Protein AF-A0A420IRX2-F1 (afdb_monomer)

Structure (mmCIF, N/CA/C/O backbone):
data_AF-A0A420IRX2-F1
#
_entry.id   AF-A0A420IRX2-F1
#
loop_
_atom_site.group_PDB
_atom_site.id
_atom_site.type_symbol
_atom_site.label_atom_id
_atom_site.label_alt_id
_atom_site.label_comp_id
_atom_site.label_asym_id
_atom_site.label_entity_id
_atom_site.label_seq_id
_atom_site.pdbx_PDB_ins_code
_atom_site.Cartn_x
_atom_site.Cartn_y
_atom_site.Cartn_z
_atom_site.occupancy
_atom_site.B_iso_or_equiv
_atom_site.auth_seq_id
_atom_site.auth_comp_id
_atom_site.auth_asym_id
_atom_site.auth_atom_id
_atom_site.pdbx_PDB_model_num
ATOM 1 N N . MET A 1 1 ? 9.329 14.100 -25.319 1.00 35.22 1 MET A N 1
ATOM 2 C CA . MET A 1 1 ? 8.094 14.682 -24.754 1.00 35.22 1 MET A CA 1
ATOM 3 C C . MET A 1 1 ? 7.850 13.953 -23.446 1.00 35.22 1 MET A C 1
ATOM 5 O O . MET A 1 1 ? 7.799 12.732 -23.517 1.00 35.22 1 MET A O 1
ATOM 9 N N . PRO A 1 2 ? 7.833 14.610 -22.274 1.00 47.53 2 PRO A N 1
ATOM 10 C CA . PRO A 1 2 ? 7.491 13.905 -21.045 1.00 47.53 2 PRO A CA 1
ATOM 11 C C . PRO A 1 2 ? 6.026 13.473 -21.162 1.00 47.53 2 PRO A C 1
ATOM 13 O O . PRO A 1 2 ? 5.176 14.290 -21.515 1.00 47.53 2 PRO A O 1
ATOM 16 N N . GLU A 1 3 ? 5.759 12.182 -20.979 1.00 58.62 3 GLU A N 1
ATOM 17 C CA . GLU A 1 3 ? 4.405 11.630 -21.038 1.00 58.62 3 GLU A CA 1
ATOM 18 C C . GLU A 1 3 ? 3.513 12.398 -20.061 1.00 58.62 3 GLU A C 1
ATOM 20 O O . GLU A 1 3 ? 3.827 12.537 -18.877 1.00 58.62 3 GLU A O 1
ATOM 25 N N . SER A 1 4 ? 2.431 12.976 -20.578 1.00 73.50 4 SER A N 1
ATOM 26 C CA . SER A 1 4 ? 1.465 13.689 -19.756 1.00 73.50 4 SER A CA 1
ATOM 27 C C . SER A 1 4 ? 0.829 12.706 -18.778 1.00 73.50 4 SER A C 1
ATOM 29 O O . SER A 1 4 ? 0.202 11.741 -19.211 1.00 73.50 4 SER A O 1
ATOM 31 N N . CYS A 1 5 ? 0.979 12.981 -17.482 1.00 81.56 5 CYS A N 1
ATOM 32 C CA . CYS A 1 5 ? 0.299 12.287 -16.389 1.00 81.56 5 CYS A CA 1
ATOM 33 C C . CYS A 1 5 ? -1.197 12.123 -16.712 1.00 81.56 5 CYS A C 1
ATOM 35 O O . CYS A 1 5 ? -1.864 13.102 -17.072 1.00 81.56 5 CYS A O 1
ATOM 37 N N . THR A 1 6 ? -1.711 10.899 -16.626 1.00 91.81 6 THR A N 1
ATOM 38 C CA . THR A 1 6 ? -3.125 10.600 -16.889 1.00 91.81 6 THR A CA 1
ATOM 39 C C . THR A 1 6 ? -4.025 11.257 -15.839 1.00 91.81 6 THR A C 1
ATOM 41 O O . THR A 1 6 ? -3.593 11.555 -14.727 1.00 91.81 6 THR A O 1
ATOM 44 N N . GLU A 1 7 ? -5.310 11.461 -16.142 1.00 92.56 7 GLU A N 1
ATOM 45 C CA . GLU A 1 7 ? -6.257 12.026 -15.162 1.00 92.56 7 GLU A CA 1
ATOM 46 C C . GLU A 1 7 ? -6.373 11.177 -13.888 1.00 92.56 7 GLU A C 1
ATOM 48 O O . GLU A 1 7 ? -6.612 11.705 -12.806 1.00 92.56 7 GLU A O 1
ATOM 53 N N . GLN A 1 8 ? -6.189 9.860 -14.000 1.00 93.62 8 GLN A N 1
ATOM 54 C CA . GLN A 1 8 ? -6.164 8.964 -12.847 1.00 93.62 8 GLN A CA 1
ATOM 55 C C . GLN A 1 8 ? -4.934 9.203 -11.974 1.00 93.62 8 GLN A C 1
ATOM 57 O O . GLN A 1 8 ? -5.060 9.380 -10.765 1.00 93.62 8 GLN A O 1
ATOM 62 N N . GLU A 1 9 ? -3.753 9.260 -12.586 1.00 93.50 9 GLU A N 1
ATOM 63 C CA . GLU A 1 9 ? -2.510 9.544 -11.874 1.00 93.50 9 GLU A CA 1
ATOM 64 C C . GLU A 1 9 ? -2.553 10.928 -11.216 1.00 93.50 9 GLU A C 1
ATOM 66 O O . GLU A 1 9 ? -2.138 11.057 -10.069 1.00 93.50 9 GLU A O 1
ATOM 71 N N . LYS A 1 10 ? -3.143 11.940 -11.868 1.00 92.62 10 LYS A N 1
ATOM 72 C CA . LYS A 1 10 ? -3.380 13.258 -11.255 1.00 92.62 10 LYS A CA 1
ATOM 73 C C . LYS A 1 10 ? -4.242 13.153 -9.999 1.00 92.62 10 LYS A C 1
ATOM 75 O O . LYS A 1 10 ? -3.824 13.630 -8.951 1.00 92.62 10 LYS A O 1
ATOM 80 N N . ARG A 1 11 ? -5.396 12.475 -10.069 1.00 92.94 11 ARG A N 1
ATOM 81 C CA . ARG A 1 11 ? -6.267 12.269 -8.895 1.00 92.94 11 ARG A CA 1
ATOM 82 C C . ARG A 1 11 ? -5.549 11.535 -7.768 1.00 92.94 11 ARG A C 1
ATOM 84 O O . ARG A 1 11 ? -5.739 11.871 -6.600 1.00 92.94 11 ARG A O 1
ATOM 91 N N . VAL A 1 12 ? -4.747 10.524 -8.095 1.00 93.75 12 VAL A N 1
ATOM 92 C CA . VAL A 1 12 ? -3.953 9.804 -7.094 1.00 93.75 12 VAL A CA 1
ATOM 93 C C . VAL A 1 12 ? -2.937 10.744 -6.455 1.00 93.75 12 VAL A C 1
ATOM 95 O O . VAL A 1 12 ? -2.918 10.837 -5.233 1.00 93.75 12 VAL A O 1
ATOM 98 N N . LEU A 1 13 ? -2.180 11.504 -7.246 1.00 90.88 13 LEU A N 1
ATOM 99 C CA . LEU A 1 13 ? -1.172 12.446 -6.753 1.00 90.88 13 LEU A CA 1
ATOM 100 C C . LEU A 1 13 ? -1.762 13.609 -5.943 1.00 90.88 13 LEU A C 1
ATOM 102 O O . LEU A 1 13 ? -1.127 14.072 -5.005 1.00 90.88 13 LEU A O 1
ATOM 106 N N . GLU A 1 14 ? -2.980 14.058 -6.247 1.00 90.12 14 GLU A N 1
ATOM 107 C CA . GLU A 1 14 ? -3.693 15.057 -5.435 1.00 90.12 14 GLU A CA 1
ATOM 108 C C . GLU A 1 14 ? -3.989 14.557 -4.014 1.00 90.12 14 GLU A C 1
ATOM 110 O O . GLU A 1 14 ? -4.036 15.347 -3.075 1.00 90.12 14 GLU A O 1
ATOM 115 N N . ASN A 1 15 ? -4.211 13.250 -3.851 1.00 88.88 15 ASN A N 1
ATOM 116 C CA . ASN A 1 15 ? -4.552 12.639 -2.565 1.00 88.88 15 ASN A CA 1
ATOM 117 C C . ASN A 1 15 ? -3.336 12.003 -1.870 1.00 88.88 15 ASN A C 1
ATOM 119 O O . ASN A 1 15 ? -3.324 11.894 -0.646 1.00 88.88 15 ASN A O 1
ATOM 123 N N . TRP A 1 16 ? -2.332 11.579 -2.638 1.00 93.19 16 TRP A N 1
ATOM 124 C CA . TRP A 1 16 ? -1.079 11.003 -2.163 1.00 93.19 16 TRP A CA 1
ATOM 125 C C . TRP A 1 16 ? 0.082 11.392 -3.103 1.00 93.19 16 TRP A C 1
ATOM 127 O O . TRP A 1 16 ? 0.400 10.653 -4.042 1.00 93.19 16 TRP A O 1
ATOM 137 N N . PRO A 1 17 ? 0.713 12.560 -2.880 1.00 91.00 17 PRO A N 1
ATOM 138 C CA . PRO A 1 17 ? 1.760 13.099 -3.755 1.00 91.00 17 PRO A CA 1
ATOM 139 C C . PRO A 1 17 ? 3.009 12.218 -3.888 1.00 91.00 17 PRO A C 1
ATOM 141 O O . PRO A 1 17 ? 3.744 12.333 -4.865 1.00 91.00 17 PRO A O 1
ATOM 144 N N . GLU A 1 18 ? 3.271 11.344 -2.917 1.00 93.19 18 GLU A N 1
ATOM 145 C CA . GLU A 1 18 ? 4.429 10.448 -2.894 1.00 93.19 18 GLU A CA 1
ATOM 146 C C . GLU A 1 18 ? 4.246 9.191 -3.759 1.00 93.19 18 GLU A C 1
ATOM 148 O O . GLU A 1 18 ? 5.175 8.380 -3.859 1.00 93.19 18 GLU A O 1
ATOM 153 N N . ALA A 1 19 ? 3.076 9.001 -4.378 1.00 94.25 19 ALA A N 1
ATOM 154 C CA . ALA A 1 19 ? 2.814 7.869 -5.257 1.00 94.25 19 ALA A CA 1
ATOM 155 C C . ALA A 1 19 ? 3.789 7.853 -6.446 1.00 94.25 19 ALA A C 1
ATOM 157 O O . ALA A 1 19 ? 3.862 8.788 -7.244 1.00 94.25 19 ALA A O 1
ATOM 158 N N . VAL A 1 20 ? 4.524 6.754 -6.599 1.00 95.19 20 VAL A N 1
ATOM 159 C CA . VAL A 1 20 ? 5.387 6.540 -7.766 1.00 95.19 20 VAL A CA 1
ATOM 160 C C . VAL A 1 20 ? 4.539 6.158 -8.963 1.00 95.19 20 VAL A C 1
ATOM 162 O O . VAL A 1 20 ? 3.719 5.249 -8.869 1.00 95.19 20 VAL A O 1
ATOM 165 N N . LEU A 1 21 ? 4.797 6.811 -10.095 1.00 94.56 21 LEU A N 1
ATOM 166 C CA . LEU A 1 21 ? 4.169 6.499 -11.376 1.00 94.56 21 LEU A CA 1
ATOM 167 C C . LEU A 1 21 ? 4.977 5.471 -12.174 1.00 94.56 21 LEU A C 1
ATOM 169 O O . LEU A 1 21 ? 6.191 5.332 -11.998 1.00 94.56 21 LEU A O 1
ATOM 173 N N . SER A 1 22 ? 4.332 4.809 -13.140 1.00 91.12 22 SER A N 1
ATOM 174 C CA . SER A 1 22 ? 5.010 3.829 -14.003 1.00 91.12 22 SER A CA 1
ATOM 175 C C . SER A 1 22 ? 6.156 4.456 -14.803 1.00 91.12 22 SER A C 1
ATOM 177 O O . SER A 1 22 ? 7.183 3.814 -15.013 1.00 91.12 22 SER A O 1
ATOM 179 N N . SER A 1 23 ? 6.013 5.722 -15.206 1.00 89.75 23 SER A N 1
ATOM 180 C CA . SER A 1 23 ? 7.047 6.489 -15.914 1.00 89.75 23 SER A CA 1
ATOM 181 C C . SER A 1 23 ? 8.308 6.727 -15.072 1.00 89.75 23 SER A C 1
ATOM 183 O O . SER A 1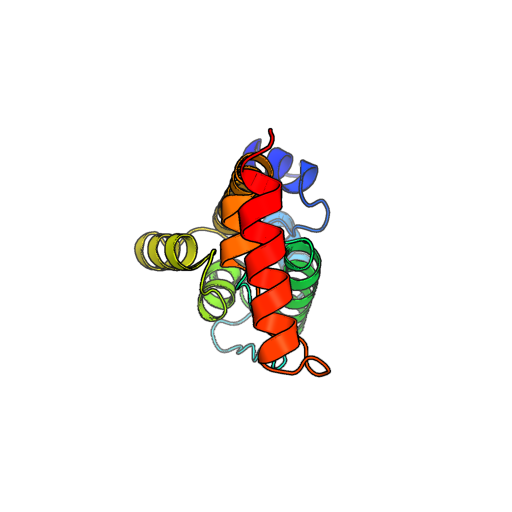 23 ? 9.396 6.908 -15.616 1.00 89.75 23 SER A O 1
ATOM 185 N N . GLN A 1 24 ? 8.186 6.675 -13.744 1.00 88.88 24 GLN A N 1
ATOM 186 C CA . GLN A 1 24 ? 9.286 6.869 -12.798 1.00 88.88 24 GLN A CA 1
ATOM 187 C C . GLN A 1 24 ? 9.940 5.545 -12.381 1.00 88.88 24 GLN A C 1
ATOM 189 O O . GLN A 1 24 ? 11.046 5.549 -11.848 1.00 88.88 24 GLN A O 1
ATOM 194 N N . ALA A 1 25 ? 9.298 4.403 -12.646 1.00 85.44 25 ALA A N 1
ATOM 195 C CA . ALA A 1 25 ? 9.761 3.086 -12.211 1.00 85.44 25 ALA A CA 1
ATOM 196 C C . ALA A 1 25 ? 11.182 2.738 -12.683 1.00 85.44 25 ALA A C 1
ATOM 198 O O . ALA A 1 25 ? 11.950 2.116 -11.951 1.00 85.44 25 ALA A O 1
ATOM 199 N N . ASN A 1 26 ? 11.550 3.165 -13.893 1.00 82.31 26 ASN A N 1
A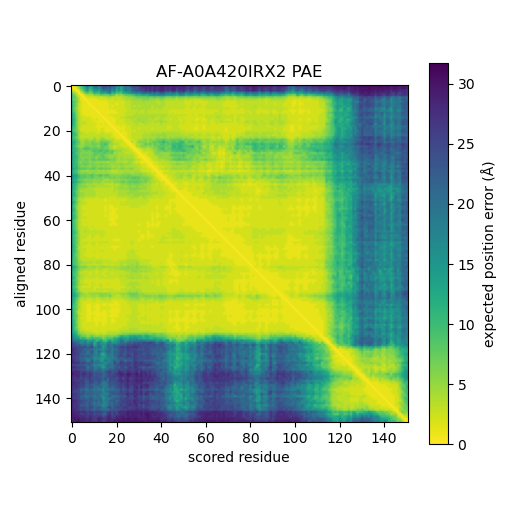TOM 200 C CA . ASN A 1 26 ? 12.860 2.874 -14.482 1.00 82.31 26 ASN A CA 1
ATOM 201 C C . ASN A 1 26 ? 14.013 3.636 -13.804 1.00 82.31 26 ASN A C 1
ATOM 203 O O . ASN A 1 26 ? 15.175 3.311 -14.035 1.00 82.31 26 ASN A O 1
ATOM 207 N N . LEU A 1 27 ? 13.712 4.630 -12.962 1.00 84.44 27 LEU A N 1
ATOM 208 C CA . LEU A 1 27 ? 14.712 5.452 -12.276 1.00 84.44 27 LEU A CA 1
ATOM 209 C C . LEU A 1 27 ? 15.363 4.733 -11.085 1.00 84.44 27 LEU A C 1
ATOM 211 O O . LEU A 1 27 ? 16.404 5.174 -10.608 1.00 84.44 27 LEU A O 1
ATOM 215 N N . PHE A 1 28 ? 14.773 3.633 -10.603 1.00 84.81 28 PHE A N 1
ATOM 216 C CA . PHE A 1 28 ? 15.235 2.939 -9.394 1.00 84.81 28 PHE A CA 1
ATOM 217 C C . PHE A 1 28 ? 16.279 1.845 -9.662 1.00 84.81 28 PHE A C 1
ATOM 219 O O . PHE A 1 28 ? 16.916 1.375 -8.724 1.00 84.81 28 PHE A O 1
ATOM 226 N N . GLY A 1 29 ? 16.477 1.451 -10.925 1.00 86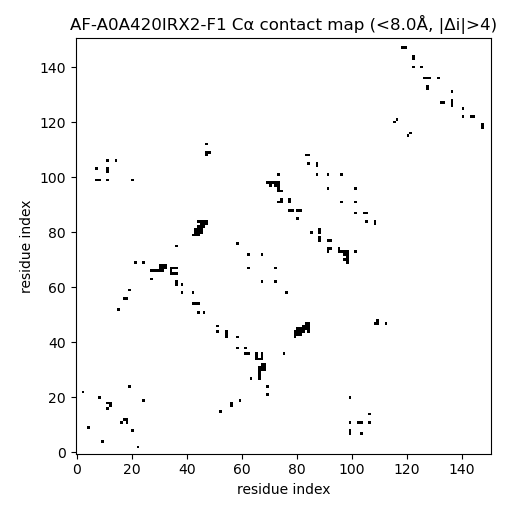.25 29 GLY A N 1
ATOM 227 C CA . GLY A 1 29 ? 17.457 0.441 -11.335 1.00 86.25 29 GLY A CA 1
ATOM 228 C C . GLY A 1 29 ? 16.849 -0.761 -12.064 1.00 86.25 29 GLY A C 1
ATOM 229 O O . GLY A 1 29 ? 15.645 -0.836 -12.307 1.00 86.25 29 GLY A O 1
ATOM 230 N N . ALA A 1 30 ? 17.704 -1.718 -12.438 1.00 86.69 30 ALA A N 1
ATOM 231 C CA . ALA A 1 30 ? 17.278 -2.924 -13.145 1.00 86.69 30 ALA A CA 1
ATOM 232 C C . ALA A 1 30 ? 16.476 -3.853 -12.218 1.00 86.69 30 ALA A C 1
ATOM 234 O O . ALA A 1 30 ? 16.967 -4.288 -11.176 1.00 86.69 30 ALA A O 1
ATOM 235 N N . THR A 1 31 ? 15.247 -4.179 -12.615 1.00 92.88 31 THR A N 1
ATOM 236 C CA . THR A 1 31 ? 14.339 -5.035 -11.837 1.00 92.88 31 THR A CA 1
ATOM 237 C C . THR A 1 31 ? 14.348 -6.480 -12.335 1.00 92.88 31 THR A C 1
ATOM 239 O O . THR A 1 31 ? 14.751 -6.769 -13.462 1.00 92.88 31 THR A O 1
ATOM 242 N N . SER A 1 32 ? 13.904 -7.421 -11.496 1.00 90.88 32 SER A N 1
ATOM 243 C CA . SER A 1 32 ? 13.819 -8.841 -11.859 1.00 90.88 32 SER A CA 1
ATOM 244 C C . SER A 1 32 ? 12.631 -9.531 -11.200 1.00 90.88 32 SER A C 1
ATOM 246 O O . SER A 1 32 ? 12.376 -9.360 -10.010 1.00 90.88 32 SER A O 1
ATOM 248 N N . HIS A 1 33 ? 11.941 -10.401 -11.943 1.00 89.69 33 HIS A N 1
ATOM 249 C CA . HIS A 1 33 ? 10.851 -11.234 -11.414 1.00 89.69 33 HIS A CA 1
ATOM 250 C C . HIS A 1 33 ? 11.307 -12.221 -10.327 1.00 89.69 33 HIS A C 1
ATOM 252 O O . HIS A 1 33 ? 10.482 -12.730 -9.570 1.00 89.69 33 HIS A O 1
ATOM 258 N N . LYS A 1 34 ? 12.616 -12.503 -10.246 1.00 90.25 34 LYS A N 1
ATOM 259 C CA . LYS A 1 34 ? 13.198 -13.361 -9.204 1.00 90.25 34 LYS A CA 1
ATOM 260 C C . LYS A 1 34 ? 13.357 -12.635 -7.868 1.00 90.25 34 LYS A C 1
ATOM 262 O O . LYS A 1 34 ? 13.510 -13.302 -6.845 1.00 90.25 34 LYS A O 1
ATOM 267 N N . ASN A 1 35 ? 13.314 -11.302 -7.872 1.00 91.81 35 ASN A N 1
ATOM 268 C CA . ASN A 1 35 ? 13.477 -10.512 -6.663 1.00 91.81 35 ASN A CA 1
ATOM 269 C C . ASN A 1 35 ? 12.293 -10.739 -5.721 1.00 91.81 35 ASN A C 1
ATOM 271 O O . ASN A 1 35 ? 11.131 -10.847 -6.131 1.00 91.81 35 ASN A O 1
ATOM 275 N N . ARG A 1 36 ? 12.611 -10.828 -4.432 1.00 90.00 36 ARG A N 1
ATOM 276 C CA . ARG A 1 36 ? 11.641 -11.013 -3.357 1.00 90.00 36 ARG A CA 1
ATOM 277 C C . ARG A 1 36 ? 11.715 -9.816 -2.430 1.00 90.00 36 ARG A C 1
ATOM 279 O O . ARG A 1 36 ? 12.798 -9.325 -2.136 1.00 90.00 36 ARG A O 1
ATOM 286 N N . VAL A 1 37 ? 10.552 -9.392 -1.962 1.00 92.81 37 VAL A N 1
ATOM 287 C CA . VAL A 1 37 ? 10.419 -8.417 -0.888 1.00 92.81 37 VAL A CA 1
ATOM 288 C C . VAL A 1 37 ? 9.831 -9.151 0.308 1.00 92.81 37 VAL A C 1
ATOM 290 O O . VAL A 1 37 ? 8.829 -9.853 0.171 1.00 92.81 37 VAL A O 1
ATOM 293 N N . ASN A 1 38 ? 10.484 -9.018 1.455 1.00 91.06 38 ASN A N 1
ATOM 294 C CA . ASN A 1 38 ? 9.941 -9.442 2.735 1.00 91.06 38 ASN A CA 1
ATOM 295 C C . ASN A 1 38 ? 9.629 -8.161 3.490 1.00 91.06 38 ASN A C 1
ATOM 297 O O . ASN A 1 38 ? 10.556 -7.464 3.900 1.00 91.06 38 ASN A O 1
ATOM 301 N N . PHE A 1 39 ? 8.346 -7.827 3.605 1.00 92.88 39 PHE A N 1
ATOM 302 C CA . PHE A 1 39 ? 7.961 -6.624 4.325 1.00 92.88 39 PHE A CA 1
ATOM 303 C C . PHE A 1 39 ? 8.355 -6.736 5.797 1.00 92.88 39 PHE A C 1
ATOM 305 O O . PHE A 1 39 ? 8.256 -7.817 6.386 1.00 92.88 39 PHE A O 1
ATOM 312 N N . THR A 1 40 ? 8.801 -5.626 6.384 1.00 90.81 40 THR A N 1
ATOM 313 C CA . THR A 1 40 ? 9.108 -5.556 7.817 1.00 90.81 40 THR A CA 1
ATOM 314 C C . THR A 1 40 ? 7.930 -6.097 8.641 1.00 90.81 40 THR A C 1
ATOM 316 O O . THR A 1 40 ? 6.781 -5.738 8.361 1.00 90.81 40 THR A O 1
ATOM 319 N N . PRO A 1 41 ? 8.179 -6.941 9.662 1.00 86.81 41 PRO A N 1
ATOM 320 C CA . PRO A 1 41 ? 7.121 -7.452 10.526 1.00 86.81 41 PRO A CA 1
ATOM 321 C C . PRO A 1 41 ? 6.260 -6.324 11.105 1.00 86.81 41 PRO A C 1
ATOM 323 O O . PRO A 1 41 ? 6.786 -5.329 11.596 1.00 86.81 41 PRO A O 1
ATOM 326 N N . GLY A 1 42 ? 4.938 -6.487 11.041 1.00 84.06 42 GLY A N 1
ATOM 327 C CA . GLY A 1 42 ? 3.970 -5.489 11.510 1.00 84.06 42 GLY A CA 1
ATOM 328 C C . GLY A 1 42 ? 3.486 -4.507 10.439 1.00 84.06 42 GLY A C 1
ATOM 329 O O . GLY A 1 42 ? 2.494 -3.824 10.671 1.00 84.06 42 GLY A O 1
ATOM 330 N N . ILE A 1 43 ? 4.107 -4.467 9.255 1.00 89.50 43 ILE A N 1
ATOM 331 C CA . ILE A 1 43 ? 3.576 -3.703 8.119 1.00 89.50 43 ILE A CA 1
ATOM 332 C C . ILE A 1 43 ? 2.373 -4.447 7.539 1.00 89.50 43 ILE A C 1
ATOM 334 O O . ILE A 1 43 ? 2.510 -5.534 6.977 1.00 89.50 43 ILE A O 1
ATOM 338 N N . CYS A 1 44 ? 1.193 -3.848 7.676 1.00 92.12 44 CYS A N 1
ATOM 339 C CA . CYS A 1 44 ? -0.067 -4.410 7.214 1.00 92.12 44 CYS A CA 1
ATOM 340 C C . CYS A 1 44 ? -1.083 -3.285 6.974 1.00 92.12 44 CYS A C 1
ATOM 342 O O . CYS A 1 44 ? -1.143 -2.330 7.747 1.00 92.12 44 CYS A O 1
ATOM 344 N N . LEU A 1 45 ? -1.887 -3.398 5.918 1.00 93.69 45 LEU A N 1
ATOM 345 C CA . LEU A 1 45 ? -3.037 -2.528 5.690 1.00 93.69 45 LEU A CA 1
ATOM 346 C C . LEU A 1 45 ? -4.298 -3.204 6.229 1.00 93.69 45 LEU A C 1
ATOM 348 O O . LEU A 1 45 ? -4.995 -3.883 5.473 1.00 93.69 45 LEU A O 1
ATOM 352 N N . SER A 1 46 ? -4.563 -2.993 7.521 1.00 89.19 46 SER A N 1
ATOM 353 C CA . SER A 1 46 ? -5.742 -3.536 8.213 1.00 89.19 46 SER A CA 1
ATOM 354 C C . SER A 1 46 ? -6.858 -2.511 8.342 1.00 89.19 46 SER A C 1
ATOM 356 O O . SER A 1 46 ? -7.980 -2.748 7.909 1.00 89.19 46 SER A O 1
ATOM 358 N N . PHE A 1 47 ? -6.566 -1.353 8.932 1.00 88.50 47 PHE A N 1
ATOM 359 C CA . PHE A 1 47 ? -7.588 -0.371 9.272 1.00 88.50 47 PHE A CA 1
ATOM 360 C C . PHE A 1 47 ? -7.462 0.867 8.396 1.00 88.50 47 PHE A C 1
ATOM 362 O O . PHE A 1 47 ? -6.374 1.402 8.198 1.00 88.50 47 PHE A O 1
ATOM 369 N N . ALA A 1 48 ? -8.593 1.334 7.876 1.00 89.88 48 ALA A N 1
ATOM 370 C CA . ALA A 1 48 ? -8.689 2.574 7.124 1.00 89.88 48 ALA A CA 1
ATOM 371 C C . ALA A 1 48 ? -8.594 3.773 8.083 1.00 89.88 48 ALA A C 1
ATOM 373 O O . ALA A 1 48 ? -9.606 4.316 8.535 1.00 89.88 48 ALA A O 1
ATOM 374 N N . ASP A 1 49 ? -7.366 4.139 8.441 1.00 86.00 49 ASP A N 1
ATOM 375 C CA . ASP A 1 49 ? -7.038 5.242 9.338 1.00 86.00 49 ASP A CA 1
ATOM 376 C C . ASP A 1 49 ? -5.824 6.054 8.838 1.00 86.00 49 ASP A C 1
ATOM 378 O O . ASP A 1 49 ? -5.373 5.928 7.698 1.00 86.00 49 ASP A O 1
ATOM 382 N N . HIS A 1 50 ? -5.307 6.934 9.695 1.00 83.06 50 HIS A N 1
ATOM 383 C CA . HIS A 1 50 ? -4.193 7.828 9.384 1.00 83.06 50 HIS A CA 1
ATOM 384 C C . HIS A 1 50 ? -2.852 7.107 9.149 1.00 83.06 50 HIS A C 1
ATOM 386 O O . HIS A 1 50 ? -1.933 7.712 8.600 1.00 83.06 50 HIS A O 1
ATOM 392 N N . SER A 1 51 ? -2.717 5.834 9.537 1.00 88.50 51 SER A N 1
ATOM 393 C CA . SER A 1 51 ? -1.489 5.048 9.363 1.00 88.50 51 SER A CA 1
ATOM 394 C C . SER A 1 51 ? -1.318 4.494 7.944 1.00 88.50 51 SER A C 1
ATOM 396 O O . SER A 1 51 ? -0.214 4.089 7.568 1.00 88.50 51 SER A O 1
ATOM 398 N N . VAL A 1 52 ? -2.375 4.521 7.125 1.00 92.94 52 VAL A N 1
ATOM 399 C CA . VAL A 1 52 ? -2.385 3.933 5.777 1.00 92.94 52 VAL A CA 1
ATOM 400 C C . VAL A 1 52 ? -1.380 4.602 4.842 1.00 92.94 52 VAL A C 1
ATOM 402 O O . VAL A 1 52 ? -0.563 3.902 4.250 1.00 92.94 52 VAL A O 1
ATOM 405 N N . LEU A 1 53 ? -1.376 5.936 4.725 1.00 92.31 53 LEU A N 1
ATOM 406 C CA . LEU A 1 53 ? -0.431 6.633 3.836 1.00 92.31 53 LEU A CA 1
ATOM 407 C C . LEU A 1 53 ? 1.038 6.445 4.275 1.00 92.31 53 LEU A C 1
ATOM 409 O O . LEU A 1 53 ? 1.851 6.067 3.430 1.00 92.31 53 LEU A O 1
ATOM 413 N N . PRO A 1 54 ? 1.403 6.588 5.570 1.00 92.81 54 PRO A N 1
ATOM 414 C CA . PRO A 1 54 ? 2.741 6.221 6.044 1.00 92.81 54 PRO A CA 1
ATOM 415 C C . PRO A 1 54 ? 3.135 4.771 5.723 1.00 92.81 54 PRO A C 1
ATOM 417 O O . PRO A 1 54 ? 4.274 4.498 5.340 1.00 92.81 54 PRO A O 1
ATOM 420 N N . THR A 1 55 ? 2.187 3.837 5.827 1.00 95.06 55 THR A N 1
ATOM 421 C CA . THR A 1 55 ? 2.414 2.420 5.516 1.00 95.06 55 THR A CA 1
ATOM 422 C C . THR A 1 55 ? 2.672 2.214 4.025 1.00 95.06 55 THR A C 1
ATOM 424 O O . THR A 1 55 ? 3.588 1.479 3.657 1.00 95.06 55 THR A O 1
ATOM 427 N N . LEU A 1 56 ? 1.928 2.905 3.155 1.00 96.50 56 LEU A N 1
ATOM 428 C CA . LEU A 1 56 ? 2.151 2.881 1.709 1.00 96.50 56 LEU A CA 1
ATOM 429 C C . LEU A 1 56 ? 3.528 3.426 1.323 1.00 96.50 56 LEU A C 1
ATOM 431 O O . LEU A 1 56 ? 4.195 2.822 0.484 1.00 96.50 56 LEU A O 1
ATOM 435 N N . VAL A 1 57 ? 3.990 4.503 1.966 1.00 95.69 57 VAL A N 1
ATOM 436 C CA . VAL A 1 57 ? 5.353 5.025 1.772 1.00 95.69 57 VAL A CA 1
ATOM 437 C C . VAL A 1 57 ? 6.388 3.964 2.151 1.00 95.69 57 VAL A C 1
ATOM 439 O O . VAL A 1 57 ? 7.262 3.644 1.345 1.00 95.69 57 VAL A O 1
ATOM 442 N N . ALA A 1 58 ? 6.260 3.343 3.328 1.00 96.19 58 ALA A N 1
ATOM 443 C CA . ALA A 1 58 ? 7.191 2.305 3.776 1.00 96.19 58 ALA A CA 1
ATOM 444 C C . ALA A 1 58 ? 7.207 1.072 2.853 1.00 96.19 58 ALA A C 1
ATOM 446 O O . ALA A 1 58 ? 8.268 0.495 2.598 1.00 96.19 58 ALA A O 1
ATOM 447 N N . VAL A 1 59 ? 6.046 0.658 2.341 1.00 96.94 59 VAL A N 1
ATOM 448 C CA . VAL A 1 59 ? 5.929 -0.434 1.364 1.00 96.94 59 VAL A CA 1
ATOM 449 C C . VAL A 1 59 ? 6.607 -0.058 0.052 1.00 96.94 59 VAL A C 1
ATOM 451 O O . VAL A 1 59 ? 7.393 -0.844 -0.477 1.00 96.94 59 VAL A O 1
ATOM 454 N N . GLN A 1 60 ? 6.336 1.141 -0.458 1.00 96.62 60 GLN A N 1
ATOM 455 C CA . GLN A 1 60 ? 6.904 1.634 -1.704 1.00 96.62 60 GLN A CA 1
ATOM 456 C C . GLN A 1 60 ? 8.437 1.686 -1.641 1.00 96.62 60 GLN A C 1
ATOM 458 O O . GLN A 1 60 ? 9.102 1.220 -2.565 1.00 96.62 60 GLN A O 1
ATOM 463 N N . GLU A 1 61 ? 9.013 2.165 -0.538 1.00 96.06 61 GLU A N 1
ATOM 464 C CA . GLU A 1 61 ? 10.470 2.188 -0.354 1.00 96.06 61 GLU A CA 1
ATOM 465 C C . GLU A 1 61 ? 11.085 0.783 -0.299 1.00 96.06 61 GLU A C 1
ATOM 467 O O . GLU A 1 61 ? 12.139 0.536 -0.892 1.00 96.06 61 GLU A O 1
ATOM 472 N N . GLN A 1 62 ? 10.412 -0.183 0.328 1.00 96.75 62 GLN A N 1
ATOM 473 C CA . GLN A 1 62 ? 10.874 -1.575 0.332 1.00 96.75 62 GLN A CA 1
ATOM 474 C C . GLN A 1 62 ? 10.789 -2.223 -1.053 1.00 96.75 62 GLN A C 1
ATOM 476 O O . GLN A 1 62 ? 11.684 -2.978 -1.430 1.00 96.75 62 GLN A O 1
ATOM 481 N N . LEU A 1 63 ? 9.754 -1.911 -1.837 1.00 96.81 63 LEU A N 1
ATOM 482 C CA . LEU A 1 63 ? 9.613 -2.392 -3.214 1.00 96.81 63 LEU A CA 1
ATOM 483 C C . LEU A 1 63 ? 10.700 -1.828 -4.135 1.00 96.81 63 LEU A C 1
ATOM 485 O O . LEU A 1 63 ? 11.267 -2.584 -4.930 1.00 96.81 63 LEU A O 1
ATOM 489 N N . LYS A 1 64 ? 11.025 -0.535 -3.991 1.00 95.44 64 LYS A N 1
ATOM 490 C CA . LYS A 1 64 ? 12.153 0.114 -4.679 1.00 95.44 64 LYS A CA 1
ATOM 491 C C . LYS A 1 64 ? 13.477 -0.537 -4.298 1.00 95.44 64 LYS A C 1
ATOM 493 O O . LYS A 1 64 ? 14.216 -0.972 -5.174 1.00 95.44 64 LYS A O 1
ATOM 498 N N . THR A 1 65 ? 13.743 -0.664 -2.999 1.00 94.81 65 THR A N 1
ATOM 499 C CA . THR A 1 65 ? 14.997 -1.228 -2.472 1.00 94.81 65 THR A CA 1
ATOM 500 C C . THR A 1 65 ? 15.197 -2.679 -2.910 1.00 94.81 65 THR A C 1
ATOM 502 O O . THR A 1 65 ? 16.303 -3.081 -3.258 1.00 94.81 65 THR A O 1
ATOM 505 N N . ALA A 1 66 ? 14.120 -3.468 -2.955 1.00 95.38 66 ALA A N 1
ATOM 506 C CA . ALA A 1 66 ? 14.150 -4.845 -3.441 1.00 95.38 66 ALA A CA 1
ATOM 507 C C . ALA A 1 66 ? 14.139 -4.960 -4.979 1.00 95.38 66 ALA A C 1
ATOM 509 O O . ALA A 1 66 ? 14.125 -6.077 -5.502 1.00 95.38 66 ALA A O 1
ATOM 510 N N . LEU A 1 67 ? 14.134 -3.839 -5.714 1.00 95.25 67 LEU A N 1
ATOM 511 C CA . LEU A 1 67 ? 14.121 -3.780 -7.179 1.00 95.25 67 LEU A CA 1
ATOM 512 C C . LEU A 1 67 ? 13.018 -4.663 -7.783 1.00 95.25 67 LEU A C 1
ATO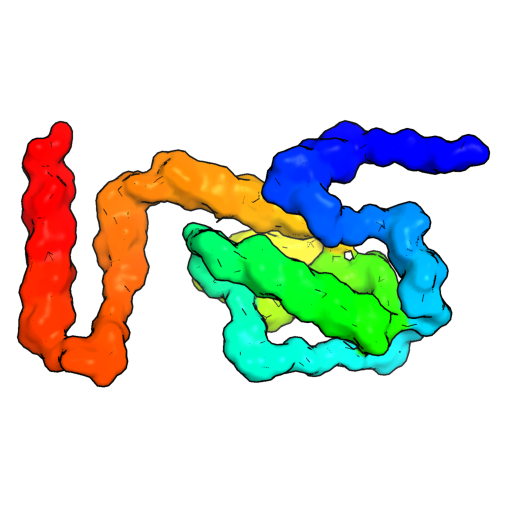M 514 O O . LEU A 1 67 ? 13.245 -5.444 -8.716 1.00 95.25 67 LEU A O 1
ATOM 518 N N . ILE A 1 68 ? 11.817 -4.597 -7.205 1.00 96.25 68 ILE A N 1
ATOM 519 C CA . ILE A 1 68 ? 10.663 -5.355 -7.693 1.00 96.25 68 ILE A CA 1
ATOM 520 C C . ILE A 1 68 ? 10.152 -4.704 -8.987 1.00 96.25 68 ILE A C 1
ATOM 522 O O . ILE A 1 68 ? 9.982 -3.484 -9.013 1.00 96.25 68 ILE A O 1
ATOM 526 N N . PRO A 1 69 ? 9.848 -5.475 -10.049 1.00 95.38 69 PRO A N 1
ATOM 527 C CA . PRO A 1 69 ? 9.211 -4.936 -11.2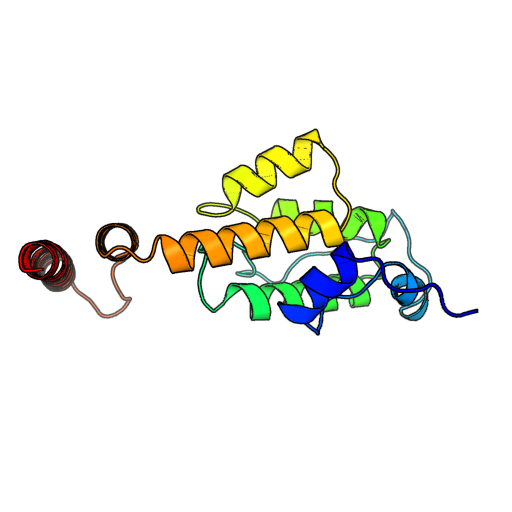48 1.00 95.38 69 PRO A CA 1
ATOM 528 C C . PRO A 1 69 ? 7.904 -4.209 -10.914 1.00 95.38 69 PRO A C 1
ATOM 530 O O . PRO A 1 69 ? 7.052 -4.763 -10.220 1.00 95.38 69 PRO A O 1
ATOM 533 N N . TYR A 1 70 ? 7.728 -2.992 -11.431 1.00 95.44 70 TYR A N 1
ATOM 534 C CA . TYR A 1 70 ? 6.617 -2.103 -11.061 1.00 95.44 70 TYR A CA 1
ATOM 535 C C . TYR A 1 70 ? 5.227 -2.727 -11.254 1.00 95.44 70 TYR A C 1
ATOM 537 O O . TYR A 1 70 ? 4.364 -2.623 -10.386 1.00 95.44 70 TYR A O 1
ATOM 545 N N . HIS A 1 71 ? 5.028 -3.488 -12.333 1.00 93.94 71 HIS A N 1
ATOM 546 C CA . HIS A 1 71 ? 3.769 -4.194 -12.596 1.00 93.94 71 HIS A CA 1
ATOM 547 C C . HIS A 1 71 ? 3.426 -5.278 -11.548 1.00 93.94 71 HIS A C 1
ATOM 549 O O . HIS A 1 71 ? 2.301 -5.765 -11.520 1.00 93.94 71 HIS A O 1
ATOM 555 N N . LEU A 1 72 ? 4.368 -5.669 -10.678 1.00 95.44 72 LEU A N 1
ATOM 556 C CA . LEU A 1 72 ? 4.130 -6.608 -9.576 1.00 95.44 72 LEU A CA 1
ATOM 557 C C . LEU A 1 72 ? 3.836 -5.916 -8.240 1.00 95.44 72 LEU A C 1
ATOM 559 O O . LEU A 1 72 ? 3.435 -6.597 -7.297 1.00 95.44 72 LEU A O 1
ATOM 563 N N . TRP A 1 73 ? 4.043 -4.601 -8.123 1.00 96.88 73 TRP A N 1
ATOM 564 C CA . TRP A 1 73 ? 3.940 -3.877 -6.849 1.00 96.88 73 TRP A CA 1
ATOM 565 C C . TRP A 1 73 ? 2.562 -4.018 -6.211 1.00 96.88 73 TRP A C 1
ATOM 567 O O . TRP A 1 73 ? 2.471 -4.349 -5.028 1.00 96.88 73 TRP A O 1
ATOM 577 N N . ALA A 1 74 ? 1.503 -3.875 -7.014 1.00 97.12 74 ALA A N 1
ATOM 578 C CA . ALA A 1 74 ? 0.127 -4.050 -6.560 1.00 97.12 74 ALA A CA 1
ATOM 579 C C . ALA A 1 74 ? -0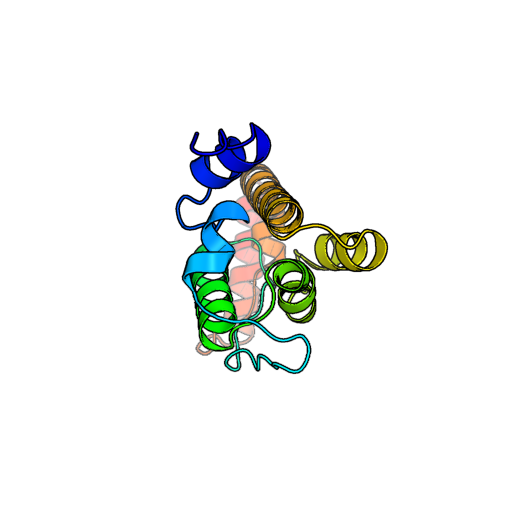.066 -5.415 -5.885 1.00 97.12 74 ALA A C 1
ATOM 581 O O . ALA A 1 74 ? -0.488 -5.505 -4.735 1.00 97.12 74 ALA A O 1
ATOM 582 N N . MET A 1 75 ? 0.354 -6.488 -6.557 1.00 96.06 75 MET A N 1
ATOM 583 C CA . MET A 1 75 ? 0.197 -7.845 -6.037 1.00 96.06 75 MET A CA 1
ATOM 584 C C . MET A 1 75 ? 1.071 -8.138 -4.814 1.00 96.06 75 MET A C 1
ATOM 586 O O . MET A 1 75 ? 0.692 -8.965 -3.983 1.00 96.06 75 MET A O 1
ATOM 590 N N . ARG A 1 76 ? 2.216 -7.460 -4.654 1.00 95.88 76 ARG A N 1
ATOM 591 C CA . ARG A 1 76 ? 3.001 -7.540 -3.412 1.00 95.88 76 ARG A CA 1
ATOM 592 C C . ARG A 1 76 ? 2.253 -6.890 -2.254 1.00 95.88 76 ARG A C 1
ATOM 594 O O . ARG A 1 76 ? 2.118 -7.529 -1.213 1.00 95.88 76 ARG A O 1
ATOM 601 N N . LEU A 1 77 ? 1.707 -5.691 -2.445 1.00 96.62 77 LEU A N 1
ATOM 602 C CA . LEU A 1 77 ? 0.931 -5.009 -1.409 1.00 96.62 77 LEU A CA 1
ATOM 603 C C . LEU A 1 77 ? -0.332 -5.800 -1.019 1.00 96.62 77 LEU A C 1
ATOM 605 O O . LEU A 1 77 ? -0.633 -5.933 0.161 1.00 96.62 77 LEU A O 1
ATOM 609 N N . VAL A 1 78 ? -1.020 -6.414 -1.986 1.00 96.69 78 VAL A N 1
ATOM 610 C CA . VAL A 1 78 ? -2.212 -7.253 -1.745 1.00 96.69 78 VAL A CA 1
ATOM 611 C C . VAL A 1 78 ? -1.964 -8.388 -0.743 1.00 96.69 78 VAL A C 1
ATOM 613 O O . VAL A 1 78 ? -2.895 -8.813 -0.061 1.00 96.69 78 VAL A O 1
ATOM 616 N N . SER A 1 79 ? -0.732 -8.895 -0.627 1.00 94.56 79 SER A N 1
ATOM 617 C CA . SER A 1 79 ? -0.410 -9.959 0.337 1.00 94.56 79 SER A CA 1
ATOM 618 C C . SER A 1 79 ? -0.413 -9.513 1.802 1.00 94.56 79 SER A C 1
ATOM 620 O O . SER A 1 79 ? -0.473 -10.369 2.680 1.00 94.56 79 SER A O 1
ATOM 622 N N . ILE A 1 80 ? -0.383 -8.203 2.060 1.00 94.88 80 ILE A N 1
ATOM 623 C CA . ILE A 1 80 ? -0.375 -7.610 3.404 1.00 94.88 80 ILE A CA 1
ATOM 624 C C . ILE A 1 80 ? -1.625 -6.758 3.675 1.00 94.88 80 ILE A C 1
ATOM 626 O O . ILE A 1 80 ? -1.623 -5.920 4.573 1.00 94.88 80 ILE A O 1
ATOM 630 N N . MET A 1 81 ? -2.683 -6.945 2.884 1.00 96.12 81 MET A N 1
ATOM 631 C CA . MET A 1 81 ? -3.993 -6.327 3.091 1.00 96.12 81 MET A CA 1
ATOM 632 C C . MET A 1 81 ? -4.938 -7.293 3.808 1.00 96.12 81 MET A C 1
ATOM 634 O O . MET A 1 81 ? -5.022 -8.468 3.444 1.00 96.12 81 MET A O 1
ATOM 638 N N . ASN A 1 82 ? -5.683 -6.782 4.779 1.00 92.69 82 ASN A N 1
ATOM 639 C CA . ASN A 1 82 ? -6.667 -7.509 5.583 1.00 92.69 82 ASN A CA 1
ATOM 640 C C . ASN A 1 82 ? -7.754 -6.541 6.097 1.00 92.69 82 ASN A C 1
ATOM 642 O O . ASN A 1 82 ? -7.759 -5.362 5.749 1.00 92.69 82 ASN A O 1
ATOM 646 N N . GLU A 1 83 ? -8.703 -7.062 6.880 1.00 92.19 83 GLU A N 1
ATOM 647 C CA . GLU A 1 83 ? -9.764 -6.291 7.551 1.00 92.19 83 GLU A CA 1
ATOM 648 C C . GLU A 1 83 ? -10.487 -5.297 6.611 1.00 92.19 83 GLU A C 1
ATOM 650 O O . GLU A 1 83 ? -11.117 -5.732 5.640 1.00 92.19 83 GLU A O 1
ATOM 655 N N . ASP A 1 84 ? -10.375 -3.981 6.839 1.00 91.81 84 ASP A N 1
ATOM 656 C CA . ASP A 1 84 ? -11.050 -2.931 6.057 1.00 91.81 84 ASP A CA 1
ATOM 657 C C . ASP A 1 84 ? -10.657 -2.971 4.564 1.00 91.81 84 ASP A C 1
ATOM 659 O O . ASP A 1 84 ? -11.423 -2.553 3.692 1.00 91.81 84 ASP A O 1
ATOM 663 N N . PHE A 1 85 ? -9.481 -3.520 4.242 1.00 95.56 85 PHE A N 1
ATOM 664 C CA . PHE A 1 85 ? -8.961 -3.642 2.879 1.00 95.56 85 PHE A CA 1
ATOM 665 C C . PHE A 1 85 ? -9.147 -5.039 2.269 1.00 95.56 85 PHE A C 1
ATOM 667 O O . PHE A 1 85 ? -8.765 -5.266 1.117 1.00 95.56 85 PHE A O 1
ATOM 674 N N . GLN A 1 86 ? -9.786 -5.982 2.971 1.00 94.81 86 GLN A N 1
ATOM 675 C CA . GLN A 1 86 ? -9.981 -7.358 2.494 1.00 94.81 86 GLN A CA 1
ATOM 676 C C . GLN A 1 86 ? -10.769 -7.429 1.173 1.00 94.81 86 GLN A C 1
ATOM 678 O O . GLN A 1 86 ? -10.495 -8.273 0.309 1.00 94.81 86 GLN A O 1
ATOM 683 N N . GLN A 1 87 ? -11.750 -6.541 0.989 1.00 93.75 87 GLN A N 1
ATOM 684 C CA . GLN A 1 87 ? -12.530 -6.475 -0.250 1.00 93.75 87 GLN A CA 1
ATOM 685 C C . GLN A 1 87 ? -11.678 -5.980 -1.424 1.00 93.75 87 GLN A C 1
ATOM 687 O O . GLN A 1 87 ? -11.707 -6.588 -2.496 1.00 93.75 87 GLN A O 1
ATOM 692 N N . VAL A 1 88 ? -10.851 -4.952 -1.201 1.00 97.19 88 VAL A N 1
ATOM 693 C CA . VAL A 1 88 ? -9.890 -4.447 -2.196 1.00 97.19 88 VAL A CA 1
ATOM 694 C C . VAL A 1 88 ? -8.887 -5.538 -2.566 1.00 97.19 88 VAL A C 1
ATOM 696 O O . VAL A 1 88 ? -8.661 -5.789 -3.749 1.00 97.19 88 VAL A O 1
ATOM 699 N N . ALA A 1 89 ? -8.362 -6.274 -1.582 1.00 97.00 89 ALA A N 1
ATOM 700 C CA . ALA A 1 89 ? -7.467 -7.403 -1.821 1.00 97.00 89 ALA A CA 1
ATOM 701 C C . ALA A 1 89 ? -8.127 -8.504 -2.672 1.00 97.00 89 ALA A C 1
ATOM 703 O O . ALA A 1 89 ? -7.497 -9.079 -3.561 1.00 97.00 89 ALA A O 1
ATOM 704 N N . THR A 1 90 ? -9.407 -8.798 -2.425 1.00 96.81 90 THR A N 1
ATOM 705 C CA . THR A 1 90 ? -10.171 -9.803 -3.182 1.00 96.81 90 THR A CA 1
ATOM 706 C C . THR A 1 90 ? -10.425 -9.359 -4.621 1.00 96.81 90 THR A C 1
ATOM 708 O O . THR A 1 90 ? -10.262 -10.159 -5.543 1.00 96.81 90 THR A O 1
ATOM 711 N N . TRP A 1 91 ? -10.789 -8.092 -4.827 1.00 97.50 91 TRP A N 1
ATOM 712 C CA . TRP A 1 91 ? -10.932 -7.494 -6.154 1.00 97.50 91 TRP A CA 1
ATOM 713 C C . TRP A 1 91 ? -9.606 -7.532 -6.926 1.00 97.50 91 TRP A C 1
ATOM 715 O O . TRP A 1 91 ? -9.564 -8.025 -8.055 1.00 97.50 91 TRP A O 1
ATOM 725 N N . ALA A 1 92 ? -8.506 -7.128 -6.288 1.00 97.00 92 ALA A N 1
ATOM 726 C CA . ALA A 1 92 ? -7.195 -7.076 -6.919 1.00 97.00 92 ALA A CA 1
ATOM 727 C C . ALA A 1 92 ? -6.702 -8.461 -7.365 1.00 97.00 92 ALA A C 1
ATOM 729 O O . ALA A 1 92 ? -6.227 -8.615 -8.487 1.00 97.00 92 ALA A O 1
ATOM 730 N N . LYS A 1 93 ? -6.899 -9.502 -6.541 1.00 95.75 93 LYS A N 1
ATOM 731 C CA . LYS A 1 93 ? -6.560 -10.894 -6.899 1.00 95.75 93 LYS A CA 1
ATOM 732 C C . LYS A 1 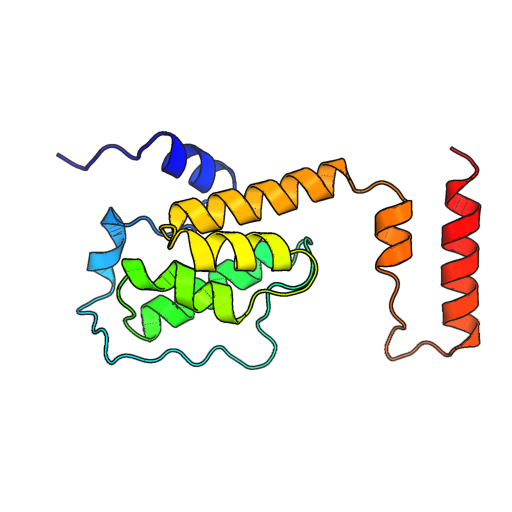93 ? -7.307 -11.409 -8.133 1.00 95.75 93 LYS A C 1
ATOM 734 O O . LYS A 1 93 ? -6.817 -12.323 -8.787 1.00 95.75 93 LYS A O 1
ATOM 739 N N . ARG A 1 94 ? -8.493 -10.867 -8.432 1.00 94.25 94 ARG A N 1
ATOM 740 C CA . ARG A 1 94 ? -9.293 -11.246 -9.609 1.00 94.25 94 ARG A CA 1
ATOM 741 C C . ARG A 1 94 ? -8.927 -10.428 -10.845 1.00 94.25 94 ARG A C 1
ATOM 743 O O . ARG A 1 94 ? -8.962 -10.966 -11.944 1.00 94.25 94 ARG A O 1
ATOM 750 N N . GLY A 1 95 ? -8.615 -9.145 -10.660 1.00 92.31 95 GLY A N 1
ATOM 751 C CA . GLY A 1 95 ? -8.409 -8.193 -11.753 1.00 92.31 95 GLY A CA 1
ATOM 752 C C . GLY A 1 95 ? -6.956 -7.962 -12.170 1.00 92.31 95 GLY A C 1
ATOM 753 O O . GLY A 1 95 ? -6.741 -7.469 -13.269 1.00 92.31 95 GLY A O 1
ATOM 754 N N . ASN A 1 96 ? -5.973 -8.309 -11.329 1.00 92.50 96 ASN A N 1
ATOM 755 C CA . ASN A 1 96 ? -4.557 -7.947 -11.501 1.00 92.50 96 ASN A CA 1
ATOM 756 C C . ASN A 1 96 ? -4.358 -6.450 -11.834 1.00 92.50 96 ASN A C 1
ATOM 758 O O . ASN A 1 96 ? -3.830 -6.122 -12.899 1.00 92.50 96 ASN A O 1
ATOM 762 N N . PRO A 1 97 ? -4.802 -5.541 -10.947 1.00 96.69 97 PRO A N 1
ATOM 763 C CA . PRO A 1 97 ? -4.739 -4.102 -11.179 1.00 96.69 97 PRO A CA 1
ATOM 764 C C . PRO A 1 97 ? -3.296 -3.597 -11.258 1.00 96.69 97 PRO A C 1
ATOM 766 O O . PRO A 1 97 ? -2.371 -4.210 -10.710 1.00 96.69 97 PRO A O 1
ATOM 769 N N . THR A 1 98 ? -3.104 -2.434 -11.884 1.00 96.44 98 THR A N 1
ATOM 770 C CA . THR A 1 98 ? -1.829 -1.717 -11.791 1.00 96.44 98 THR A CA 1
ATOM 771 C C . THR A 1 98 ? -1.607 -1.177 -10.374 1.00 96.44 98 THR A C 1
ATOM 773 O O . THR A 1 98 ? -2.505 -1.179 -9.529 1.00 96.44 98 THR A O 1
ATOM 776 N N . TRP A 1 99 ? -0.393 -0.690 -10.096 1.00 96.94 99 TRP A N 1
ATOM 777 C CA . TRP A 1 99 ? -0.107 0.005 -8.838 1.00 96.94 99 TRP A CA 1
ATOM 778 C C . TRP A 1 99 ? -1.072 1.174 -8.607 1.00 96.94 99 TRP A C 1
ATOM 780 O O . TRP A 1 99 ? -1.685 1.255 -7.549 1.00 96.94 99 TRP A O 1
ATOM 790 N N . ILE A 1 100 ? -1.270 2.020 -9.619 1.00 97.06 100 ILE A N 1
ATOM 791 C CA . ILE A 1 100 ? -2.111 3.219 -9.522 1.00 97.06 100 ILE A CA 1
ATOM 792 C C . ILE A 1 100 ? -3.584 2.857 -9.305 1.00 97.06 100 ILE A C 1
ATOM 794 O O . ILE A 1 100 ? -4.223 3.454 -8.442 1.00 97.06 100 ILE A O 1
ATOM 798 N N . ASP A 1 101 ? -4.092 1.828 -9.989 1.00 97.50 101 ASP A N 1
ATOM 799 C CA . ASP A 1 101 ? -5.458 1.327 -9.779 1.00 97.50 101 ASP A CA 1
ATOM 800 C C . ASP A 1 101 ? -5.684 0.870 -8.330 1.00 97.50 101 ASP A C 1
ATOM 802 O O . ASP A 1 101 ? -6.706 1.180 -7.714 1.00 97.50 101 ASP A O 1
ATOM 806 N N . LEU A 1 102 ? -4.720 0.136 -7.763 1.00 98.19 102 LEU A N 1
ATOM 807 C CA . LEU A 1 102 ? -4.813 -0.339 -6.385 1.00 98.19 102 LEU A CA 1
ATOM 808 C C . LEU A 1 102 ? -4.770 0.823 -5.386 1.00 98.19 102 LEU A C 1
ATOM 810 O O . LEU A 1 102 ? -5.539 0.836 -4.427 1.00 98.19 102 LEU A O 1
ATOM 814 N N . ILE A 1 103 ? -3.891 1.799 -5.609 1.00 97.62 103 ILE A N 1
ATOM 815 C CA . ILE A 1 103 ? -3.776 2.989 -4.765 1.00 97.62 103 ILE A CA 1
ATOM 816 C C . ILE A 1 103 ? -5.056 3.828 -4.807 1.00 97.62 103 ILE A C 1
ATOM 818 O O . ILE A 1 103 ? -5.541 4.245 -3.755 1.00 97.62 103 ILE A O 1
ATOM 822 N N . GLU A 1 104 ? -5.651 4.032 -5.983 1.00 96.88 104 GLU A N 1
ATO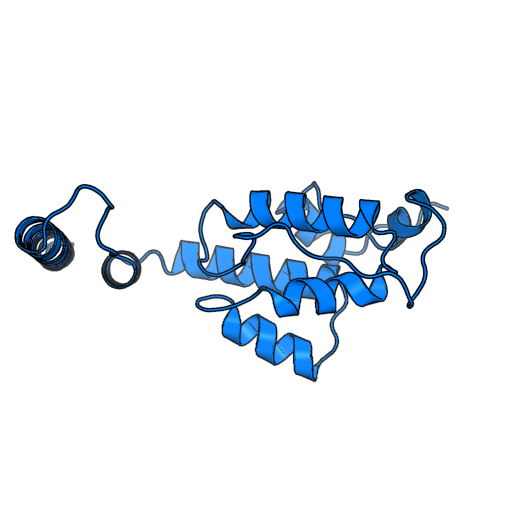M 823 C CA . GLU A 1 104 ? -6.927 4.741 -6.103 1.00 96.88 104 GLU A CA 1
ATOM 824 C C . GLU A 1 104 ? -8.033 4.019 -5.317 1.00 96.88 104 GLU A C 1
ATOM 826 O O . GLU A 1 104 ? -8.775 4.666 -4.576 1.00 96.88 104 GLU A O 1
ATOM 831 N N . ALA A 1 105 ? -8.096 2.684 -5.382 1.00 97.31 105 ALA A N 1
ATOM 832 C CA . ALA A 1 105 ? -9.046 1.894 -4.597 1.00 97.31 105 ALA A CA 1
ATOM 833 C C . ALA A 1 105 ? -8.829 2.041 -3.076 1.00 97.31 105 ALA A C 1
ATOM 835 O O . ALA A 1 105 ? -9.795 2.189 -2.327 1.00 97.31 105 ALA A O 1
ATOM 836 N N . ILE A 1 106 ? -7.578 2.061 -2.603 1.00 96.75 106 ILE A N 1
ATOM 837 C CA . ILE A 1 106 ? -7.252 2.314 -1.186 1.00 96.75 106 ILE A CA 1
ATOM 838 C C . ILE A 1 106 ? -7.708 3.714 -0.764 1.00 96.75 106 ILE A C 1
ATOM 840 O O . ILE A 1 106 ? -8.331 3.870 0.286 1.00 96.75 106 ILE A O 1
ATOM 844 N N . ILE A 1 107 ? -7.445 4.733 -1.585 1.00 94.75 107 ILE A N 1
ATOM 845 C CA . ILE A 1 107 ? -7.871 6.115 -1.324 1.00 94.75 107 ILE A CA 1
ATOM 846 C C . ILE A 1 107 ? -9.399 6.208 -1.282 1.00 94.75 107 ILE A C 1
ATOM 848 O O . ILE A 1 107 ? -9.946 6.909 -0.432 1.00 94.75 107 ILE A O 1
ATOM 852 N N . GLN A 1 108 ? -10.109 5.491 -2.156 1.00 94.25 108 GLN A N 1
ATOM 853 C CA . GLN A 1 108 ? -11.570 5.416 -2.110 1.00 94.25 108 GLN A CA 1
ATOM 854 C C . GLN A 1 108 ? -12.066 4.780 -0.811 1.00 94.25 108 GLN A C 1
ATOM 856 O O . GLN A 1 108 ? -13.005 5.302 -0.217 1.00 94.25 108 GLN A O 1
ATOM 861 N N . VAL A 1 109 ? -11.418 3.717 -0.322 1.00 93.31 109 VAL A N 1
ATOM 862 C CA . VAL A 1 109 ? -11.726 3.159 1.004 1.00 93.31 109 VAL A CA 1
ATOM 863 C C . VAL A 1 109 ? -11.506 4.214 2.086 1.00 93.31 109 VAL A C 1
ATOM 865 O O . VAL A 1 109 ? -12.415 4.452 2.872 1.00 93.31 109 VAL A O 1
ATOM 868 N N . LEU A 1 110 ? -10.369 4.916 2.099 1.00 90.56 110 LEU A N 1
ATOM 869 C CA . LEU A 1 110 ? -10.105 5.979 3.079 1.00 90.56 110 LEU A CA 1
ATOM 870 C C . LEU A 1 110 ? -11.170 7.084 3.051 1.00 90.56 110 LEU A C 1
ATOM 872 O O . LEU A 1 110 ? -11.674 7.475 4.103 1.00 90.56 110 LEU A O 1
ATOM 876 N N . LYS A 1 111 ? -11.557 7.553 1.861 1.00 87.94 111 LYS A N 1
ATOM 877 C CA . LYS A 1 111 ? -12.616 8.558 1.682 1.00 87.94 111 LYS A CA 1
ATOM 878 C C . LYS A 1 111 ? -13.964 8.041 2.167 1.00 87.94 111 LYS A C 1
ATOM 880 O O . LYS A 1 111 ? -14.641 8.725 2.928 1.00 87.94 111 LYS A O 1
ATOM 885 N N . ASN A 1 112 ? -14.329 6.819 1.788 1.00 84.56 112 ASN A N 1
ATOM 886 C CA . ASN A 1 112 ? -15.563 6.185 2.237 1.00 84.56 112 ASN A CA 1
ATOM 887 C C . ASN A 1 112 ? -15.576 6.019 3.751 1.00 84.56 112 ASN A C 1
ATOM 889 O O . ASN A 1 112 ? -16.614 6.248 4.357 1.00 84.56 112 ASN A O 1
ATOM 893 N N . TYR A 1 113 ? -14.444 5.686 4.373 1.00 75.31 113 TYR A N 1
ATOM 894 C CA . TYR A 1 113 ? -14.330 5.634 5.825 1.00 75.31 113 TYR A CA 1
ATOM 895 C C . TYR A 1 113 ? -14.442 7.015 6.455 1.00 75.31 113 TYR A C 1
ATOM 897 O O . TYR A 1 113 ? -15.151 7.124 7.438 1.00 75.31 113 TYR A O 1
ATOM 905 N N . GLN A 1 114 ? -13.840 8.070 5.903 1.00 68.69 114 GLN A N 1
ATOM 906 C CA . GLN A 1 114 ? -14.042 9.445 6.389 1.00 68.69 114 GLN A CA 1
ATOM 907 C C . GLN A 1 114 ? -15.504 9.899 6.290 1.00 68.69 114 GLN A C 1
ATOM 909 O O . GLN A 1 114 ? -16.001 10.554 7.201 1.00 68.69 114 GLN A O 1
ATOM 914 N N . VAL A 1 115 ? -16.219 9.489 5.242 1.00 58.12 115 VAL A N 1
ATOM 915 C CA . VAL A 1 115 ? -17.673 9.693 5.120 1.00 58.12 115 VAL A CA 1
ATOM 916 C C . VAL A 1 115 ? -18.448 8.791 6.095 1.00 58.12 115 VAL A C 1
ATOM 918 O O . VAL A 1 115 ? -19.457 9.203 6.659 1.00 58.12 115 VAL A O 1
ATOM 921 N N . SER A 1 116 ? -17.953 7.575 6.338 1.00 52.84 116 SER A N 1
ATOM 922 C CA . SER A 1 116 ? -18.541 6.547 7.211 1.00 52.84 116 SER A CA 1
ATOM 923 C C . SER A 1 116 ? -17.988 6.564 8.633 1.00 52.84 116 SER A C 1
ATOM 925 O O . SER A 1 116 ? -18.270 5.639 9.403 1.00 52.84 116 SER A O 1
ATOM 927 N N . PHE A 1 117 ? -17.269 7.620 9.028 1.00 55.28 117 PHE A N 1
ATOM 928 C CA . PHE A 1 117 ? -16.848 7.922 10.401 1.00 55.28 117 PHE A CA 1
ATOM 929 C C . PHE A 1 117 ? -18.080 8.331 11.232 1.00 55.28 117 PHE A C 1
ATOM 931 O O . PHE A 1 117 ? -18.039 9.205 12.092 1.00 55.28 117 PHE A O 1
ATOM 938 N N . SER A 1 118 ? -19.199 7.652 10.965 1.00 59.03 118 SER A N 1
ATOM 939 C CA . SER A 1 118 ? -20.328 7.539 11.844 1.00 59.03 118 SER A CA 1
ATOM 940 C C . SER A 1 118 ? -19.836 6.945 13.163 1.00 59.03 118 SER A C 1
ATOM 942 O O . SER A 1 118 ? -18.918 6.108 13.186 1.00 59.03 118 SER A O 1
ATOM 944 N N . PRO A 1 119 ? -20.457 7.333 14.273 1.00 59.47 119 PRO A N 1
ATOM 945 C CA . PRO A 1 119 ? -20.027 6.873 15.578 1.00 59.47 119 PRO A CA 1
ATOM 946 C C . PRO A 1 119 ? -20.008 5.334 15.728 1.00 59.47 119 PRO A C 1
ATOM 948 O O . PRO A 1 119 ? -19.137 4.784 16.406 1.00 59.47 119 PRO A O 1
ATOM 951 N N . MET A 1 120 ? -20.878 4.608 15.018 1.00 62.94 120 MET A N 1
ATOM 952 C CA . MET A 1 120 ? -20.933 3.139 15.063 1.00 62.94 120 MET A CA 1
ATOM 953 C C . MET A 1 120 ? -19.650 2.463 14.560 1.00 62.94 120 MET A C 1
ATOM 955 O O . MET A 1 120 ? -19.227 1.442 15.104 1.00 62.94 120 MET A O 1
ATOM 959 N N . THR A 1 121 ? -18.969 3.056 13.578 1.00 63.44 121 THR A N 1
ATOM 960 C CA . THR A 1 121 ? -17.690 2.538 13.071 1.00 63.44 121 THR A CA 1
ATOM 961 C C . THR A 1 121 ? -16.571 2.729 14.100 1.00 63.44 121 THR A C 1
ATOM 963 O O . THR A 1 121 ? -15.733 1.846 14.274 1.00 63.44 121 THR A O 1
ATOM 966 N N . GLN A 1 122 ? -16.572 3.851 14.834 1.00 62.81 122 GLN A N 1
ATOM 967 C CA . GLN A 1 122 ? -15.632 4.077 15.941 1.00 62.81 122 GLN A CA 1
ATOM 968 C C . G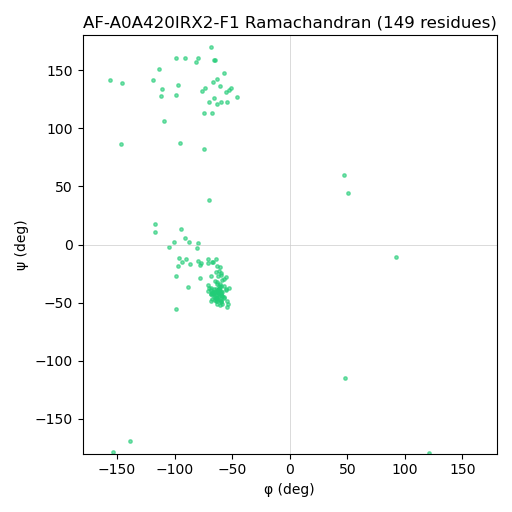LN A 1 122 ? -15.870 3.096 17.094 1.00 62.81 122 GLN A C 1
ATOM 970 O O . GLN A 1 122 ? -14.913 2.604 17.688 1.00 62.81 122 GLN A O 1
ATOM 975 N N . PHE A 1 123 ? -17.136 2.783 17.383 1.00 67.88 123 PHE A N 1
ATOM 976 C CA . PHE A 1 123 ? -17.509 1.784 18.382 1.00 67.88 123 PHE A CA 1
ATOM 977 C C . PHE A 1 123 ? -17.004 0.384 18.000 1.00 67.88 123 PHE A C 1
ATOM 979 O O . PHE A 1 123 ? -16.356 -0.274 18.811 1.00 67.88 123 PHE A O 1
ATOM 986 N N . ALA A 1 124 ? -17.228 -0.050 16.754 1.00 67.88 124 ALA A N 1
ATOM 987 C CA . ALA A 1 124 ? -16.806 -1.368 16.271 1.00 67.88 124 ALA A CA 1
ATOM 988 C C . ALA A 1 124 ? -15.278 -1.571 16.288 1.00 67.88 124 ALA A C 1
ATOM 990 O O . ALA A 1 124 ? -14.809 -2.698 16.426 1.00 67.88 124 ALA A O 1
ATOM 991 N N . LYS A 1 125 ? -14.501 -0.486 16.182 1.00 67.88 125 LYS A N 1
ATOM 992 C CA . LYS A 1 125 ? -13.029 -0.504 16.203 1.00 67.88 125 LYS A CA 1
ATOM 993 C C . LYS A 1 125 ? -12.425 -0.414 17.609 1.00 67.88 125 LYS A C 1
ATOM 995 O O . LYS A 1 125 ? -11.203 -0.373 17.746 1.00 67.88 125 LYS A O 1
ATOM 1000 N N . MET A 1 126 ? -13.240 -0.368 18.664 1.00 77.94 126 MET A N 1
ATOM 1001 C CA . MET A 1 126 ? -12.722 -0.333 20.030 1.00 77.94 126 MET A CA 1
ATOM 1002 C C . MET A 1 126 ? -12.034 -1.652 20.387 1.00 77.94 126 MET A C 1
ATOM 1004 O O . MET A 1 126 ? -12.679 -2.684 20.542 1.00 77.94 126 MET A O 1
ATOM 1008 N N . ILE A 1 127 ? -10.719 -1.587 20.585 1.00 79.69 127 ILE A N 1
ATOM 1009 C CA . ILE A 1 127 ? -9.895 -2.678 21.116 1.00 79.69 127 ILE A CA 1
ATOM 1010 C C . ILE A 1 127 ? -9.338 -2.308 22.501 1.00 79.69 127 ILE A C 1
ATOM 1012 O O . ILE A 1 127 ? -9.158 -1.111 22.769 1.00 79.69 127 ILE A O 1
ATOM 1016 N N . PRO A 1 128 ? -9.077 -3.290 23.389 1.00 81.56 128 PRO A N 1
ATOM 1017 C CA . PRO A 1 128 ? -8.452 -3.030 24.684 1.00 81.56 128 PRO A CA 1
ATOM 1018 C C . PRO A 1 128 ? -7.068 -2.404 24.495 1.00 81.56 128 PRO A C 1
ATOM 1020 O O . PRO A 1 128 ? -6.302 -2.867 23.647 1.00 81.56 128 PRO A O 1
ATOM 1023 N N . THR A 1 129 ? -6.729 -1.377 25.276 1.00 82.44 129 THR A N 1
ATOM 1024 C CA . THR A 1 129 ? -5.347 -0.872 25.310 1.00 82.44 129 THR A CA 1
ATOM 1025 C C . THR A 1 129 ? -4.482 -1.742 26.225 1.00 82.44 129 THR A C 1
ATOM 1027 O O . THR A 1 129 ? -4.990 -2.452 27.094 1.00 82.44 129 THR A O 1
ATOM 1030 N N . SER A 1 130 ? -3.161 -1.731 26.021 1.00 76.00 130 SER A N 1
ATOM 1031 C CA . SER A 1 130 ? -2.212 -2.597 26.744 1.00 76.00 130 SER A CA 1
ATOM 1032 C C . SER A 1 130 ? -2.192 -2.389 28.266 1.00 76.00 130 SER A C 1
ATOM 1034 O O . SER A 1 130 ? -1.725 -3.254 29.002 1.00 76.00 130 SER A O 1
ATOM 1036 N N . ASP A 1 131 ? -2.688 -1.247 28.730 1.00 82.88 131 ASP A N 1
ATOM 1037 C CA . ASP A 1 131 ? -2.763 -0.784 30.116 1.00 82.88 131 ASP A CA 1
ATOM 1038 C C . ASP A 1 131 ? -4.183 -0.861 30.718 1.00 82.88 131 ASP A C 1
ATOM 1040 O O . ASP A 1 131 ? -4.380 -0.559 31.896 1.00 82.88 131 ASP A O 1
ATOM 1044 N N . GLU A 1 132 ? -5.180 -1.287 29.938 1.00 83.38 132 GLU A N 1
ATOM 1045 C CA . GLU A 1 132 ? -6.591 -1.275 30.322 1.00 83.38 132 GLU A CA 1
ATOM 1046 C C . GLU A 1 132 ? -7.056 -2.651 30.820 1.00 83.38 132 GLU A C 1
ATOM 1048 O O . GLU A 1 132 ? -6.902 -3.681 30.159 1.00 83.38 132 GLU A O 1
ATOM 1053 N N . ASN A 1 133 ? -7.686 -2.691 31.998 1.00 87.56 133 ASN A N 1
ATOM 1054 C CA . ASN A 1 133 ? -8.320 -3.915 32.482 1.00 87.56 133 ASN A CA 1
ATOM 1055 C C . ASN A 1 133 ? -9.700 -4.134 31.833 1.00 87.56 133 ASN A C 1
ATOM 1057 O O . ASN A 1 133 ? -10.352 -3.204 31.357 1.00 87.56 133 ASN A O 1
ATOM 1061 N N . LYS A 1 134 ? -10.200 -5.377 31.865 1.00 86.00 134 LYS A N 1
ATOM 1062 C CA . LYS A 1 134 ? -11.479 -5.751 31.227 1.00 86.00 134 LYS A CA 1
ATOM 1063 C C . LYS A 1 134 ? -12.655 -4.854 31.639 1.00 86.00 134 LYS A C 1
ATOM 1065 O O . LYS A 1 134 ? -13.508 -4.551 30.813 1.00 86.00 134 LYS A O 1
ATOM 1070 N N . LEU A 1 135 ? -12.712 -4.425 32.903 1.00 87.38 135 LEU A N 1
ATOM 1071 C CA . LEU A 1 135 ? -13.790 -3.571 33.407 1.00 87.38 135 LEU A CA 1
ATOM 1072 C C . LEU A 1 135 ? -13.697 -2.146 32.839 1.00 87.38 135 LEU A C 1
ATOM 1074 O O . LEU A 1 135 ? -14.721 -1.546 32.516 1.00 87.38 135 LEU A O 1
ATOM 1078 N N . GLN A 1 136 ? -12.487 -1.600 32.722 1.00 86.38 136 GLN A N 1
ATOM 1079 C CA . GLN A 1 136 ? -12.235 -0.293 32.115 1.00 86.38 136 GLN A CA 1
ATOM 1080 C C . GLN A 1 136 ? -12.598 -0.310 30.626 1.00 86.38 136 GLN A C 1
ATOM 1082 O O . GLN A 1 136 ? -13.364 0.552 30.193 1.00 86.38 136 GLN A O 1
ATOM 1087 N N . PHE A 1 137 ? -12.206 -1.364 29.906 1.00 88.00 137 PHE A N 1
ATOM 1088 C CA . PHE A 1 137 ? -12.574 -1.551 28.503 1.00 88.00 137 PHE A CA 1
ATOM 1089 C C . PHE A 1 137 ? -14.091 -1.626 28.308 1.00 88.00 137 PHE A C 1
ATOM 1091 O O . PHE A 1 137 ? -14.659 -0.888 27.503 1.00 88.00 137 PHE A O 1
ATOM 1098 N N . LEU A 1 138 ? -14.786 -2.435 29.115 1.00 86.75 138 LEU A N 1
ATOM 1099 C CA . LEU A 1 138 ? -16.248 -2.529 29.068 1.00 86.75 138 LEU A CA 1
ATOM 1100 C C . LEU A 1 138 ? -16.936 -1.194 29.393 1.00 86.75 138 LEU A C 1
ATOM 1102 O O . LEU A 1 138 ? -17.966 -0.873 28.800 1.00 86.75 138 LEU A O 1
ATOM 1106 N N . ARG A 1 139 ? -16.380 -0.386 30.305 1.00 84.94 139 ARG A N 1
ATOM 1107 C CA . ARG A 1 139 ? -16.901 0.960 30.598 1.00 84.94 139 ARG A CA 1
ATOM 1108 C C . ARG A 1 139 ? -16.699 1.915 29.424 1.00 84.94 139 ARG A C 1
ATOM 1110 O O . ARG A 1 139 ? -17.607 2.694 29.148 1.00 84.94 139 ARG A O 1
ATOM 1117 N N . ARG A 1 140 ? -15.565 1.843 28.723 1.00 86.38 140 ARG A N 1
ATOM 1118 C CA . ARG A 1 140 ? -15.284 2.653 27.529 1.00 86.38 140 ARG A CA 1
ATOM 1119 C C . ARG A 1 140 ? -16.214 2.295 26.372 1.00 86.38 140 ARG A C 1
ATOM 1121 O O . ARG A 1 140 ? -16.824 3.202 25.812 1.00 86.38 140 ARG A O 1
ATOM 1128 N N . ILE A 1 141 ? -16.421 0.999 26.117 1.00 84.19 141 ILE A N 1
ATOM 1129 C CA . ILE A 1 141 ? -17.437 0.494 25.177 1.00 84.19 141 ILE A CA 1
ATOM 1130 C C . ILE A 1 141 ? -18.815 1.054 25.541 1.00 84.19 141 ILE A C 1
ATOM 1132 O O . ILE A 1 141 ? -19.481 1.673 24.716 1.00 84.19 141 ILE A O 1
ATOM 1136 N N . ARG A 1 142 ? -19.239 0.883 26.798 1.00 81.75 142 ARG A N 1
ATOM 1137 C CA . ARG A 1 142 ? -20.548 1.350 27.270 1.00 81.75 142 ARG A CA 1
ATOM 1138 C C . ARG A 1 142 ? -20.728 2.856 27.066 1.00 81.75 142 ARG A C 1
ATOM 1140 O O . ARG A 1 142 ? -21.769 3.285 26.582 1.00 81.75 142 ARG A O 1
ATOM 1147 N N . ASN A 1 143 ? -19.727 3.656 27.424 1.00 80.88 143 ASN A N 1
ATOM 1148 C CA . ASN A 1 143 ? -19.786 5.109 27.274 1.00 80.88 143 ASN A CA 1
ATOM 1149 C C . ASN A 1 143 ? -19.845 5.519 25.797 1.00 80.88 143 ASN A C 1
ATOM 1151 O O . ASN A 1 143 ? -20.628 6.396 25.444 1.00 80.88 143 ASN A O 1
ATOM 1155 N N . ALA A 1 144 ? -19.079 4.850 24.932 1.00 74.44 144 ALA A N 1
ATOM 1156 C CA . ALA A 1 144 ? -19.135 5.082 23.496 1.00 74.44 144 ALA A CA 1
ATOM 1157 C C . ALA A 1 144 ? -20.511 4.748 22.911 1.00 74.44 144 ALA A C 1
ATOM 1159 O O . ALA A 1 144 ? -20.999 5.522 22.106 1.00 74.44 144 ALA A O 1
ATOM 1160 N N . TYR A 1 145 ? -21.176 3.678 23.353 1.00 72.25 145 TYR A N 1
ATOM 1161 C CA . TYR A 1 145 ? -22.532 3.343 22.902 1.00 72.25 145 TYR A CA 1
ATOM 1162 C C . TYR A 1 145 ? -23.570 4.412 23.296 1.00 72.25 145 TYR A C 1
ATOM 1164 O O . TYR A 1 145 ? -24.360 4.849 22.463 1.00 72.25 145 TYR A O 1
ATOM 1172 N N . TYR A 1 146 ? -23.554 4.881 24.549 1.00 72.69 146 TYR A N 1
ATOM 1173 C CA . TYR A 1 146 ? -24.554 5.846 25.035 1.00 72.69 146 TYR A CA 1
ATOM 1174 C C . TYR A 1 146 ? -24.313 7.290 24.580 1.00 72.69 146 TYR A C 1
ATOM 1176 O O . TYR A 1 146 ? -25.274 8.036 24.410 1.00 72.69 146 TYR A O 1
ATOM 1184 N N . CYS A 1 147 ? -23.066 7.700 24.336 1.00 61.81 147 CYS A N 1
ATOM 1185 C CA . CYS A 1 147 ? -22.785 9.017 23.752 1.00 61.81 147 CYS A CA 1
ATOM 1186 C C . CYS A 1 147 ? -23.262 9.141 22.294 1.00 61.81 147 CYS A C 1
ATOM 1188 O O . CYS A 1 147 ? -23.372 10.253 21.791 1.00 61.81 147 CYS A O 1
ATOM 1190 N N . GLN A 1 148 ? -23.570 8.027 21.622 1.00 54.69 148 GLN A N 1
ATOM 1191 C CA . GLN A 1 148 ? -24.044 8.011 20.233 1.00 54.69 148 GLN A CA 1
ATOM 1192 C C . GLN A 1 148 ? -25.553 8.175 20.096 1.00 54.69 148 GLN A C 1
ATOM 1194 O O . GLN A 1 148 ? -26.028 8.478 19.012 1.00 54.69 148 GLN A O 1
ATOM 1199 N N . THR A 1 149 ? -26.309 7.981 21.177 1.00 47.75 149 THR A N 1
ATOM 1200 C CA . THR A 1 149 ? -27.780 8.040 21.168 1.00 47.75 149 THR A CA 1
ATOM 1201 C C . THR A 1 149 ? -28.330 9.446 21.466 1.00 47.75 149 THR A C 1
ATOM 1203 O O . THR A 1 149 ? -29.533 9.602 21.640 1.00 47.75 149 THR A O 1
ATOM 1206 N N . LEU A 1 150 ? -27.460 10.460 21.577 1.00 42.16 150 LEU A N 1
ATOM 1207 C CA . LEU A 1 150 ? -27.800 11.836 21.982 1.00 42.16 150 LEU A CA 1
ATOM 1208 C C . LEU A 1 150 ? -27.541 12.905 20.895 1.00 42.16 150 LEU A C 1
ATOM 1210 O O . LEU A 1 150 ? -27.618 14.096 21.196 1.00 42.16 150 LEU A O 1
ATOM 1214 N N . LEU A 1 151 ? -27.255 12.496 19.655 1.00 41.62 151 LEU A N 1
ATOM 1215 C CA . LEU A 1 151 ? -27.251 13.338 18.447 1.00 41.62 151 LEU A CA 1
ATOM 1216 C C . LEU A 1 151 ? -28.337 12.841 17.489 1.00 41.62 151 LEU A C 1
ATOM 1218 O O . LEU A 1 151 ? -28.931 13.700 16.805 1.00 41.62 151 LEU A O 1
#

Sequence (151 aa):
MPESCTEQEKRVLENWPEAVLSSQANLFGATSHKNRVNFTPGICLSFADHSVLPTLVAVQEQLKTALIPYHLWAMRLVSIMNEDFQQVATWAKRGNPTWIDLIEAIIQVLKNYQVSFSPMTQFAKMIPTSDENKLQFLRRIRNAYYCQTLL

pLDDT: mean 86.36, std 13.29, range [35.22, 98.19]

Secondary structure (DSSP, 8-state):
-PPP--HHHHHHHHH-TTPPPGGGGGGG----TT----PPTT--B-SSSTTHHHHHHHHHHHHHHTT--GGGHHHHHHTTB-GGGHHHHHHHHHH---HHHHHHHHHHHHHHHHHT--HHHHHHT----TT--HHHHHHHHHHHHHHTTT-

Radius of gyration: 18.71 Å; Cα contacts (8 Å, |Δi|>4): 125; chains: 1; bounding box: 45×28×58 Å

Mean predicted aligned error: 9.66 Å

Nearest PDB structures (foldseek):
  7r24-assembly1_A  TM=5.388E-01  e=5.975E-01  Rattus norvegicus
  6taq-assembly1_B  TM=5.374E-01  e=8.245E-01  Drosophila melanogaster
  6taq-assembly1_A  TM=4.920E-01  e=1.844E+00  Drosophila melanogaster
  6s7x-assembly1_B  TM=4.240E-01  e=8.283E+00  Drosophila melanogaster

Solvent-accessible surface area (backbone atoms only — not comparable to full-atom values): 9098 Å² total; per-residue (Å²): 130,83,80,75,77,48,76,65,55,48,58,38,37,76,77,39,71,83,66,83,50,81,90,54,51,72,77,71,54,87,53,38,93,84,49,68,75,81,77,62,90,86,69,61,46,38,64,77,54,87,62,46,66,63,48,50,53,56,50,50,54,46,39,50,76,38,29,45,44,61,82,50,48,30,65,57,54,42,76,39,38,30,74,76,32,37,64,59,33,56,50,38,76,74,65,70,46,46,44,66,58,46,49,44,52,52,51,49,50,41,51,50,39,66,74,48,65,43,66,68,53,59,56,75,66,67,69,77,53,100,88,53,51,75,69,56,42,52,48,52,54,52,50,54,59,58,67,60,78,77,120

Foldseek 3Di:
DPPPQDPLSVVLCVQQVPDDDPSCLVVLDAADPPFDFDQDPPLAAADLDPCVNVSVNSLVVSCSVSRHNQLCSLVVNLVRYYHLCVVLSVVCVVVSDGPSVSSVVSVVSNVVVVVVVQLVVVLVPQDDDPPDDPVRSVVVSVVSVVVNVPD

Organism: NCBI:txid62708